Protein AF-A0A494J1B1-F1 (afdb_monomer_lite)

Radius of gyration: 16.74 Å; chains: 1; bounding box: 39×25×45 Å

Sequence (90 aa):
MKIEVGQVISEEDSKVLRDFISKNDIADISMSSGMSISTLRDVAYRRNRVAETNIEGLKKLIERASENASKQERHARKCKNNFKTTLNTI

Organism: NCBI:txid1117645

Structure (mmCIF, N/CA/C/O backbone):
data_AF-A0A494J1B1-F1
#
_entry.id   AF-A0A494J1B1-F1
#
loop_
_atom_site.group_PDB
_atom_site.id
_atom_site.type_symbol
_atom_site.label_atom_id
_atom_site.label_alt_id
_atom_site.label_comp_id
_atom_site.label_asym_id
_atom_site.label_entity_id
_atom_site.label_seq_id
_atom_site.pdbx_PDB_ins_code
_atom_site.Cartn_x
_atom_site.Cartn_y
_atom_site.Cartn_z
_atom_site.occupancy
_atom_site.B_iso_or_equiv
_atom_site.auth_seq_id
_atom_site.auth_comp_id
_atom_site.auth_asym_id
_atom_site.auth_atom_id
_atom_site.pdbx_PDB_model_num
ATOM 1 N N . MET A 1 1 ? 6.408 -11.523 3.652 1.00 77.50 1 MET A N 1
ATOM 2 C CA . MET A 1 1 ? 6.498 -11.424 2.184 1.00 77.50 1 MET A CA 1
ATOM 3 C C . MET A 1 1 ? 7.862 -11.916 1.719 1.00 77.50 1 MET A C 1
ATOM 5 O O . MET A 1 1 ? 8.869 -11.425 2.219 1.00 77.50 1 MET A O 1
ATOM 9 N N . LYS A 1 2 ? 7.904 -12.891 0.803 1.00 82.75 2 LYS A N 1
ATOM 10 C CA . LYS A 1 2 ? 9.132 -13.323 0.115 1.00 82.75 2 LYS A CA 1
ATOM 11 C C . LYS A 1 2 ? 9.027 -12.864 -1.339 1.00 82.75 2 LYS A C 1
ATOM 13 O O . LYS A 1 2 ? 8.066 -13.222 -2.011 1.00 82.75 2 LYS A O 1
ATOM 18 N N . ILE A 1 3 ? 9.969 -12.043 -1.799 1.00 83.88 3 ILE A N 1
ATOM 19 C CA . ILE A 1 3 ? 9.995 -11.526 -3.173 1.00 83.88 3 ILE A CA 1
ATOM 20 C C . ILE A 1 3 ? 11.019 -12.325 -3.973 1.00 83.88 3 ILE A C 1
ATOM 22 O O . ILE A 1 3 ? 12.181 -12.395 -3.578 1.00 83.88 3 ILE A O 1
ATOM 26 N N . GLU A 1 4 ? 10.595 -12.889 -5.102 1.00 89.25 4 GLU A N 1
ATOM 27 C CA . GLU A 1 4 ? 11.471 -13.583 -6.047 1.00 89.25 4 GLU A CA 1
ATOM 28 C C . GLU A 1 4 ? 11.452 -12.854 -7.395 1.00 89.25 4 GLU A C 1
ATOM 30 O O . GLU A 1 4 ? 10.392 -12.619 -7.982 1.00 89.25 4 GLU A O 1
ATOM 35 N N . VAL A 1 5 ? 12.634 -12.475 -7.886 1.00 91.25 5 VAL A N 1
ATOM 36 C CA . VAL A 1 5 ? 12.787 -11.846 -9.203 1.00 91.25 5 VAL A CA 1
ATOM 37 C C . VAL A 1 5 ? 12.368 -12.839 -10.292 1.00 91.25 5 VAL A C 1
ATOM 39 O O . VAL A 1 5 ? 12.649 -14.032 -10.216 1.00 91.25 5 VAL A O 1
ATOM 42 N N . GLY A 1 6 ? 11.663 -12.350 -11.310 1.00 91.44 6 GLY A N 1
ATOM 43 C CA . GLY A 1 6 ? 11.118 -13.154 -12.405 1.00 91.44 6 GLY A CA 1
ATOM 44 C C . GLY A 1 6 ? 9.746 -13.770 -12.118 1.00 91.44 6 GLY A C 1
ATOM 45 O O . GLY A 1 6 ? 9.125 -14.303 -13.045 1.00 91.44 6 GLY A O 1
ATOM 46 N N . GLN A 1 7 ? 9.241 -13.651 -10.887 1.00 93.06 7 GLN A N 1
ATOM 47 C CA . GLN A 1 7 ? 7.905 -14.092 -10.491 1.00 93.06 7 GLN A CA 1
ATOM 48 C C . GLN A 1 7 ? 6.983 -12.908 -10.192 1.00 93.06 7 GLN A C 1
ATOM 50 O O . GLN A 1 7 ? 7.421 -11.782 -9.966 1.00 93.06 7 GLN A O 1
ATOM 55 N N . VAL A 1 8 ? 5.677 -13.157 -10.216 1.00 93.94 8 VAL A N 1
ATOM 56 C CA . VAL A 1 8 ? 4.694 -12.216 -9.666 1.00 93.94 8 VAL A CA 1
ATOM 57 C C . VAL A 1 8 ? 4.632 -12.394 -8.147 1.00 93.94 8 VAL A C 1
ATOM 59 O O . VAL A 1 8 ? 4.790 -13.508 -7.653 1.00 93.94 8 VAL A O 1
ATOM 62 N N . ILE A 1 9 ? 4.376 -11.315 -7.404 1.00 93.62 9 ILE A N 1
ATOM 63 C CA . ILE A 1 9 ? 4.133 -11.387 -5.949 1.00 93.62 9 ILE A CA 1
ATOM 64 C C . ILE A 1 9 ? 2.951 -12.309 -5.646 1.00 93.62 9 ILE A C 1
ATOM 66 O O . ILE A 1 9 ? 2.103 -12.459 -6.515 1.00 93.62 9 ILE A O 1
ATOM 70 N N . SER A 1 10 ? 2.837 -12.894 -4.452 1.00 93.94 10 SER A N 1
ATOM 71 C CA . SER A 1 10 ? 1.705 -13.776 -4.116 1.00 93.94 10 SER A CA 1
ATOM 72 C C . SER A 1 10 ? 0.350 -13.038 -4.135 1.00 93.94 10 SER A C 1
ATOM 74 O O . SER A 1 10 ? 0.297 -11.811 -4.030 1.00 93.94 10 SER A O 1
ATOM 76 N N . GLU A 1 11 ? -0.766 -13.762 -4.304 1.00 94.88 11 GLU A N 1
ATOM 77 C CA . GLU A 1 11 ? -2.112 -13.149 -4.288 1.00 94.88 11 GLU A CA 1
ATOM 78 C C . GLU A 1 11 ? -2.421 -12.524 -2.923 1.00 94.88 11 GLU A C 1
ATOM 80 O O . GLU A 1 11 ? -3.027 -11.457 -2.855 1.00 94.88 11 GLU A O 1
ATOM 85 N N . GLU A 1 12 ? -1.950 -13.157 -1.848 1.00 93.75 12 GLU A N 1
ATOM 86 C CA . GLU A 1 12 ? -2.075 -12.649 -0.486 1.00 93.75 12 GLU A CA 1
ATOM 87 C C . GLU A 1 12 ? -1.309 -11.334 -0.313 1.00 93.75 12 GLU A C 1
ATOM 89 O O . GLU A 1 12 ? -1.899 -10.341 0.107 1.00 93.75 12 GLU A O 1
ATOM 94 N N . ASP A 1 13 ? -0.044 -11.278 -0.742 1.00 93.62 13 ASP A N 1
ATOM 95 C CA . ASP A 1 13 ? 0.750 -10.046 -0.679 1.00 93.62 13 ASP A CA 1
ATOM 96 C C . ASP A 1 13 ? 0.123 -8.935 -1.540 1.00 93.62 13 ASP A C 1
ATOM 98 O O . ASP A 1 13 ? 0.029 -7.785 -1.115 1.00 93.62 13 ASP A O 1
ATOM 102 N N . SER A 1 14 ? -0.371 -9.266 -2.739 1.00 95.31 14 SER A N 1
ATOM 103 C CA . SER A 1 14 ? -1.073 -8.308 -3.604 1.00 95.31 14 SER A CA 1
ATOM 104 C C . SER A 1 14 ? -2.350 -7.776 -2.964 1.00 95.31 14 SER A C 1
ATOM 106 O O . SER A 1 14 ? -2.667 -6.592 -3.085 1.00 95.31 14 SER A O 1
ATOM 108 N N . LYS A 1 15 ? -3.110 -8.631 -2.277 1.00 95.94 15 LYS A N 1
ATOM 109 C CA . LYS A 1 15 ? -4.292 -8.208 -1.528 1.00 95.94 15 LYS A CA 1
ATOM 110 C C . LYS A 1 15 ? -3.907 -7.254 -0.398 1.00 95.94 15 LYS A C 1
ATOM 112 O O . LYS A 1 15 ? -4.455 -6.162 -0.344 1.00 95.94 15 LYS A O 1
ATOM 117 N N . VAL A 1 16 ? -2.910 -7.608 0.413 1.00 94.25 16 VAL A N 1
ATOM 118 C CA . VAL A 1 16 ? -2.417 -6.753 1.505 1.00 94.25 16 VAL A CA 1
ATOM 119 C C . VAL A 1 16 ? -1.961 -5.391 0.977 1.00 94.25 16 VAL A C 1
ATOM 121 O O . VAL A 1 16 ? -2.365 -4.359 1.506 1.00 94.25 16 VAL A O 1
ATOM 124 N N . LEU A 1 17 ? -1.185 -5.352 -0.109 1.00 95.44 17 LEU A N 1
ATOM 125 C CA . LEU A 1 17 ? -0.774 -4.085 -0.721 1.00 95.44 17 LEU A CA 1
ATOM 126 C C . LEU A 1 17 ? -1.984 -3.254 -1.174 1.00 95.44 17 LEU A C 1
ATOM 128 O O . LEU A 1 17 ? -2.014 -2.050 -0.943 1.00 95.44 17 LEU A O 1
ATOM 132 N N . ARG A 1 18 ? -2.998 -3.873 -1.788 1.00 94.19 18 ARG A N 1
ATOM 133 C CA . ARG A 1 18 ? -4.216 -3.169 -2.231 1.00 94.19 18 ARG A CA 1
ATOM 134 C C . ARG A 1 18 ? -5.068 -2.649 -1.073 1.00 94.19 18 ARG A C 1
ATOM 136 O O . ARG A 1 18 ? -5.690 -1.603 -1.231 1.00 94.19 18 ARG A O 1
ATOM 143 N N . ASP A 1 19 ? -5.078 -3.346 0.058 1.00 96.12 19 ASP A N 1
ATOM 144 C CA . ASP A 1 19 ? -5.863 -2.960 1.232 1.00 96.12 19 ASP A CA 1
ATOM 145 C C . ASP A 1 19 ? -5.247 -1.756 1.969 1.00 96.12 19 ASP A C 1
ATOM 147 O O . ASP A 1 19 ? -5.975 -0.963 2.567 1.00 96.12 19 ASP A O 1
ATOM 151 N N . PHE A 1 20 ? -3.921 -1.582 1.897 1.00 96.94 20 PHE A N 1
ATOM 152 C CA . PHE A 1 20 ? -3.202 -0.555 2.665 1.00 96.94 20 PHE A CA 1
ATOM 153 C C . PHE A 1 20 ? -2.531 0.546 1.832 1.00 96.94 20 PHE A C 1
ATOM 155 O O . PHE A 1 20 ? -2.023 1.508 2.409 1.00 96.94 20 PHE A O 1
ATOM 162 N N . ILE A 1 21 ? -2.526 0.462 0.501 1.00 96.38 21 ILE A N 1
ATOM 163 C CA . ILE A 1 21 ? -1.941 1.488 -0.377 1.00 96.38 21 ILE A CA 1
ATOM 164 C C . ILE A 1 21 ? -3.041 2.227 -1.138 1.00 96.38 21 ILE A C 1
ATOM 166 O O . ILE A 1 21 ? -3.838 1.636 -1.865 1.00 96.38 21 ILE A O 1
ATOM 170 N N . SER A 1 22 ? -3.041 3.554 -1.032 1.00 96.06 22 SER A N 1
ATOM 171 C CA . SER A 1 22 ? -3.941 4.427 -1.782 1.00 96.06 22 SER A CA 1
ATOM 172 C C . SER A 1 22 ? -3.369 4.837 -3.146 1.00 96.06 22 SER A C 1
ATOM 174 O O . SER A 1 22 ? -2.184 4.687 -3.444 1.00 96.06 22 SER A O 1
ATOM 176 N N . LYS A 1 23 ? -4.210 5.436 -3.998 1.00 94.94 23 LYS A N 1
ATOM 177 C CA . LYS A 1 23 ? -3.750 6.032 -5.267 1.00 94.94 23 LYS A CA 1
ATOM 178 C C . LYS A 1 23 ? -2.718 7.146 -5.051 1.00 94.94 23 LYS A C 1
ATOM 180 O O . LYS A 1 23 ? -1.819 7.284 -5.876 1.00 94.94 23 LYS A O 1
ATOM 185 N N . ASN A 1 24 ? -2.841 7.899 -3.956 1.00 96.56 24 ASN A N 1
ATOM 186 C CA . ASN A 1 24 ? -1.917 8.979 -3.614 1.00 96.56 24 ASN A CA 1
ATOM 187 C C . ASN A 1 24 ? -0.557 8.417 -3.195 1.00 96.56 24 ASN A C 1
ATOM 189 O O . ASN A 1 24 ? 0.463 8.883 -3.682 1.00 96.56 24 ASN A O 1
ATOM 193 N N . ASP A 1 25 ? -0.545 7.337 -2.410 1.00 96.88 25 ASP A N 1
ATOM 194 C CA . ASP A 1 25 ? 0.695 6.652 -2.034 1.00 96.88 25 ASP A CA 1
ATOM 195 C C . ASP A 1 25 ? 1.494 6.198 -3.262 1.00 96.88 25 ASP A C 1
ATOM 197 O O . ASP A 1 25 ? 2.705 6.390 -3.329 1.00 96.88 25 ASP A O 1
ATOM 201 N N . ILE A 1 26 ? 0.813 5.638 -4.269 1.00 96.31 26 ILE A N 1
ATOM 202 C CA . ILE A 1 26 ? 1.459 5.222 -5.522 1.00 96.31 26 ILE A CA 1
ATOM 203 C C . ILE A 1 26 ? 2.037 6.432 -6.270 1.00 96.31 26 ILE A C 1
ATOM 205 O O . ILE A 1 26 ? 3.122 6.327 -6.841 1.00 96.31 26 ILE A O 1
ATOM 209 N N . ALA A 1 27 ? 1.338 7.570 -6.282 1.00 96.44 27 ALA A N 1
ATOM 210 C CA . ALA A 1 27 ? 1.829 8.792 -6.917 1.00 96.44 27 ALA A CA 1
ATOM 211 C C . ALA A 1 27 ? 3.079 9.340 -6.203 1.00 96.44 27 ALA A C 1
ATOM 213 O O . ALA A 1 27 ? 4.080 9.626 -6.862 1.00 96.44 27 ALA A O 1
ATOM 214 N N . ASP A 1 28 ? 3.072 9.383 -4.870 1.00 96.56 28 ASP A N 1
ATOM 215 C CA . ASP A 1 28 ? 4.220 9.820 -4.066 1.00 96.56 28 ASP A CA 1
ATOM 216 C C . ASP A 1 28 ? 5.439 8.904 -4.267 1.00 96.56 28 ASP A C 1
ATOM 218 O O . ASP A 1 28 ? 6.583 9.350 -4.411 1.00 96.56 28 ASP A O 1
ATOM 222 N N . ILE A 1 29 ? 5.206 7.588 -4.296 1.00 96.06 29 ILE A N 1
ATOM 223 C CA . ILE A 1 29 ? 6.263 6.604 -4.543 1.00 96.06 29 ILE A CA 1
ATOM 224 C C . ILE A 1 29 ? 6.791 6.756 -5.967 1.00 96.06 29 ILE A C 1
ATOM 226 O O . ILE A 1 29 ? 8.002 6.713 -6.163 1.00 96.06 29 ILE A O 1
ATOM 230 N N . SER A 1 30 ? 5.928 6.986 -6.957 1.00 96.06 30 SER A N 1
ATOM 231 C CA . SER A 1 30 ? 6.340 7.239 -8.342 1.00 96.06 30 SER A CA 1
ATOM 232 C C . SER A 1 30 ? 7.300 8.429 -8.430 1.00 96.06 30 SER A C 1
ATOM 234 O O . SER A 1 30 ? 8.386 8.297 -8.997 1.00 96.06 30 SER A O 1
ATOM 236 N N . MET A 1 31 ? 6.969 9.543 -7.769 1.00 93.75 31 MET A N 1
ATOM 237 C CA . MET A 1 31 ? 7.827 10.731 -7.719 1.00 93.75 31 MET A CA 1
ATOM 238 C C . MET A 1 31 ? 9.185 10.471 -7.055 1.00 93.75 31 MET A C 1
ATOM 240 O O 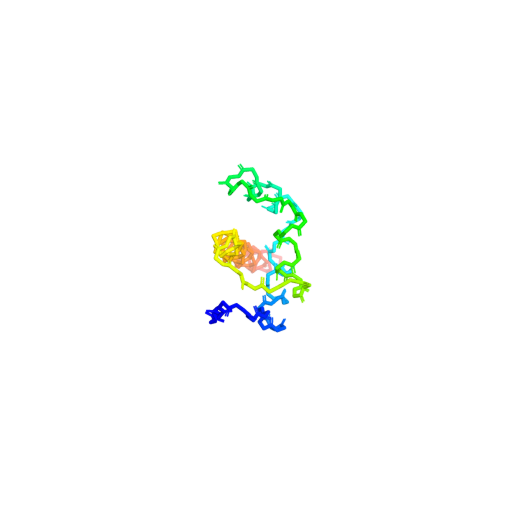. M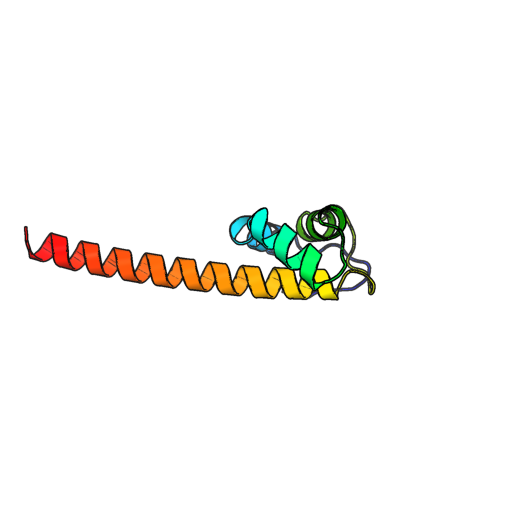ET A 1 31 ? 10.199 10.995 -7.504 1.00 93.75 31 MET A O 1
ATOM 244 N N . SER A 1 32 ? 9.219 9.662 -5.994 1.00 90.38 32 SER A N 1
ATOM 245 C CA . SER A 1 32 ? 10.445 9.410 -5.218 1.00 90.38 32 SER A CA 1
ATOM 246 C C . SER A 1 32 ? 11.279 8.218 -5.699 1.00 90.38 32 SER A C 1
ATOM 248 O O . SER A 1 32 ? 12.412 8.041 -5.255 1.00 90.38 32 SER A O 1
ATOM 250 N N . SER A 1 33 ? 10.734 7.347 -6.549 1.00 88.00 33 SER A N 1
ATOM 251 C CA . SER A 1 33 ? 11.416 6.147 -7.063 1.00 88.00 33 SER A CA 1
ATOM 252 C C . SER A 1 33 ? 11.840 6.265 -8.525 1.00 88.00 33 SER A C 1
ATOM 254 O O . SER A 1 33 ? 12.598 5.424 -8.993 1.00 88.00 33 SER A O 1
ATOM 256 N N . GLY A 1 34 ? 11.334 7.263 -9.259 1.00 88.19 34 GLY A N 1
ATOM 257 C CA . GLY A 1 34 ? 11.524 7.365 -10.710 1.00 88.19 34 GLY A CA 1
ATOM 258 C C . GLY A 1 34 ? 10.737 6.316 -11.507 1.00 88.19 34 GLY A C 1
ATOM 259 O O . GLY A 1 34 ? 10.826 6.279 -12.732 1.00 88.19 34 GLY A O 1
ATOM 260 N N . MET A 1 35 ? 9.949 5.467 -10.838 1.00 93.50 35 MET A N 1
ATOM 261 C CA . MET A 1 35 ? 9.090 4.478 -11.483 1.00 93.50 35 MET A CA 1
ATOM 262 C C . MET A 1 35 ? 7.774 5.107 -11.917 1.00 93.50 35 MET A C 1
ATOM 264 O O . MET A 1 35 ? 7.207 5.922 -11.192 1.00 93.50 35 MET A O 1
ATOM 268 N N . SER A 1 36 ? 7.216 4.683 -13.051 1.00 95.75 36 SER A N 1
ATOM 269 C CA . SER A 1 36 ? 5.880 5.133 -13.443 1.00 95.75 36 SER A CA 1
ATOM 270 C C . SER A 1 36 ? 4.797 4.571 -12.515 1.00 95.75 36 SER A C 1
ATOM 272 O O . SER A 1 36 ? 4.872 3.432 -12.046 1.00 95.75 36 SER A O 1
ATOM 274 N N . ILE A 1 37 ? 3.726 5.346 -12.323 1.00 96.25 37 ILE A N 1
ATOM 275 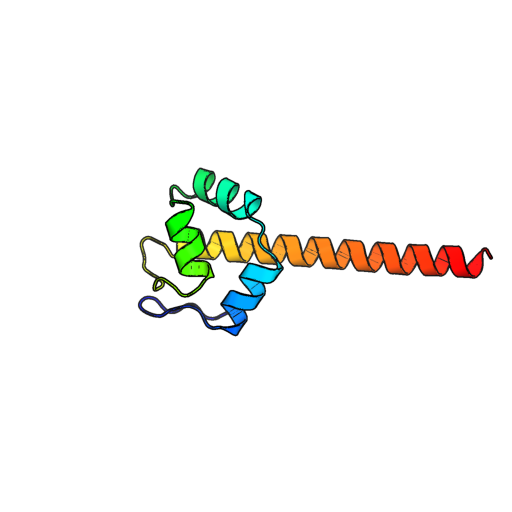C CA . ILE A 1 37 ? 2.517 4.916 -11.602 1.00 96.25 37 ILE A CA 1
ATOM 276 C C . ILE A 1 37 ? 1.977 3.587 -12.156 1.00 96.25 37 ILE A C 1
ATOM 278 O O . ILE A 1 37 ? 1.528 2.737 -11.388 1.00 96.25 37 ILE A O 1
ATOM 282 N N . SER A 1 38 ? 2.005 3.401 -13.483 1.00 95.50 38 SER A N 1
ATOM 283 C CA . SER A 1 38 ? 1.565 2.156 -14.121 1.00 95.50 38 SER A CA 1
ATOM 284 C C . SER A 1 38 ? 2.434 0.975 -13.711 1.00 95.50 38 SER A C 1
ATOM 286 O O . SER A 1 38 ? 1.889 -0.028 -13.273 1.00 95.50 38 SER A O 1
ATOM 288 N N . THR A 1 39 ? 3.761 1.119 -13.743 1.00 95.25 39 THR A N 1
ATOM 289 C CA . THR A 1 39 ? 4.695 0.054 -13.353 1.00 95.25 39 THR A CA 1
ATOM 290 C C . THR A 1 39 ? 4.480 -0.374 -11.905 1.00 95.25 39 THR A C 1
ATOM 292 O O . THR A 1 39 ? 4.343 -1.563 -11.629 1.00 95.25 39 THR A O 1
ATOM 295 N N . LEU A 1 40 ? 4.382 0.590 -10.982 1.00 95.88 40 LEU A N 1
ATOM 296 C CA . LEU A 1 40 ? 4.129 0.316 -9.563 1.00 95.88 40 LEU A CA 1
ATOM 297 C C . LEU A 1 40 ? 2.803 -0.425 -9.358 1.00 95.88 40 LEU A C 1
ATOM 299 O O . LEU A 1 40 ? 2.734 -1.404 -8.614 1.00 95.88 40 LEU A O 1
ATOM 303 N N . ARG A 1 41 ? 1.751 0.014 -10.057 1.00 95.31 41 ARG A N 1
ATOM 304 C CA . ARG A 1 41 ? 0.444 -0.641 -10.019 1.00 95.31 41 ARG A CA 1
ATOM 305 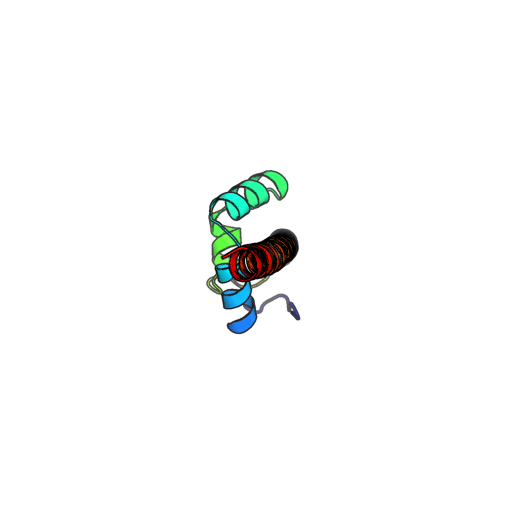C C . ARG A 1 41 ? 0.509 -2.044 -10.607 1.00 95.31 41 ARG A C 1
ATOM 307 O O . ARG A 1 41 ? -0.026 -2.967 -10.012 1.00 95.31 41 ARG A O 1
ATOM 314 N N . ASP A 1 42 ? 1.154 -2.231 -11.745 1.00 94.94 42 ASP A N 1
ATOM 315 C CA . ASP A 1 42 ? 1.172 -3.526 -12.415 1.00 94.94 42 ASP A CA 1
ATOM 316 C C . ASP A 1 42 ? 1.921 -4.576 -11.588 1.00 94.94 42 ASP A C 1
ATOM 318 O O . ASP A 1 42 ? 1.471 -5.719 -11.513 1.00 94.94 42 ASP A O 1
ATOM 322 N N . VAL A 1 43 ? 2.985 -4.190 -10.880 1.00 93.88 43 VAL A N 1
ATOM 323 C CA . VAL A 1 43 ? 3.660 -5.078 -9.921 1.00 93.88 43 VAL A CA 1
ATOM 324 C C . VAL A 1 43 ? 2.763 -5.368 -8.710 1.00 93.88 43 VAL A C 1
ATOM 326 O O . VAL A 1 43 ? 2.546 -6.533 -8.378 1.00 93.88 43 VAL A O 1
ATOM 329 N N . ALA A 1 44 ? 2.170 -4.343 -8.085 1.00 93.69 44 ALA A N 1
ATOM 330 C CA . ALA A 1 44 ? 1.293 -4.519 -6.920 1.00 93.69 44 ALA A CA 1
ATOM 331 C C . ALA A 1 44 ? 0.025 -5.344 -7.222 1.00 93.69 44 ALA A C 1
ATOM 333 O O . ALA A 1 44 ? -0.502 -6.025 -6.344 1.00 93.69 44 ALA A O 1
ATOM 334 N N . TYR A 1 45 ? -0.467 -5.304 -8.462 1.00 94.06 45 TYR A N 1
ATOM 335 C CA . TYR A 1 45 ? -1.678 -5.998 -8.915 1.00 94.06 45 TYR A CA 1
ATOM 336 C C . TYR A 1 45 ? -1.371 -7.308 -9.655 1.00 94.06 45 TYR A C 1
ATOM 338 O O . TYR A 1 45 ? -2.261 -7.843 -10.317 1.00 94.06 45 TYR A O 1
ATOM 346 N N . ARG A 1 46 ? -0.133 -7.824 -9.578 1.00 93.62 46 ARG A N 1
ATOM 347 C CA . ARG A 1 46 ? 0.281 -9.093 -10.216 1.00 93.62 46 ARG A CA 1
ATOM 348 C C . ARG A 1 46 ? 0.117 -9.117 -11.742 1.00 93.62 46 ARG A C 1
ATOM 350 O O . ARG A 1 46 ? 0.035 -10.183 -12.344 1.00 93.62 46 ARG A O 1
ATOM 357 N N . ARG A 1 47 ? 0.086 -7.949 -12.385 1.00 93.19 47 ARG A N 1
ATOM 358 C CA . ARG A 1 47 ? 0.045 -7.799 -13.851 1.00 93.19 47 ARG A CA 1
ATOM 359 C C . ARG A 1 47 ? 1.435 -7.802 -14.474 1.00 93.19 47 ARG A C 1
ATOM 361 O O . ARG A 1 47 ? 1.561 -8.038 -15.670 1.00 93.19 47 ARG A O 1
ATOM 368 N N . ASN A 1 48 ? 2.466 -7.555 -13.671 1.00 92.31 48 ASN A N 1
ATOM 369 C CA . ASN A 1 48 ? 3.856 -7.630 -14.087 1.00 92.31 48 ASN A CA 1
ATOM 370 C C . ASN A 1 48 ? 4.691 -8.420 -13.073 1.00 92.31 48 ASN A C 1
ATOM 372 O O . ASN A 1 48 ? 4.363 -8.490 -11.886 1.00 92.31 48 ASN A O 1
ATOM 376 N N . ARG A 1 49 ? 5.774 -9.026 -13.559 1.00 93.62 49 ARG A N 1
ATOM 377 C CA . ARG A 1 49 ? 6.742 -9.753 -12.737 1.00 93.62 49 ARG A CA 1
ATOM 378 C C . ARG A 1 49 ? 7.638 -8.768 -11.996 1.00 93.62 49 ARG A C 1
ATOM 380 O O . ARG A 1 49 ? 7.894 -7.656 -12.465 1.00 93.62 49 ARG A O 1
ATOM 387 N N . VAL A 1 50 ? 8.156 -9.207 -10.859 1.00 93.06 50 VAL A N 1
ATOM 388 C CA . VAL A 1 50 ? 9.227 -8.500 -10.170 1.00 93.06 50 VAL A CA 1
ATOM 389 C C . VAL A 1 50 ? 10.489 -8.597 -11.020 1.00 93.06 50 VAL A C 1
ATOM 391 O O . VAL A 1 50 ? 10.877 -9.678 -11.457 1.00 93.06 50 VAL A O 1
ATOM 394 N N . ALA A 1 51 ? 11.115 -7.459 -11.271 1.00 93.06 51 ALA A N 1
ATOM 395 C CA . ALA A 1 51 ? 12.343 -7.314 -12.032 1.00 93.06 51 ALA A CA 1
ATOM 396 C C . ALA A 1 51 ? 13.305 -6.415 -11.253 1.00 93.06 51 ALA A C 1
ATOM 398 O O . ALA A 1 51 ? 12.870 -5.589 -10.453 1.00 93.06 51 ALA A O 1
ATOM 399 N N . GLU A 1 52 ? 14.600 -6.509 -11.538 1.00 91.19 52 GLU A N 1
ATOM 400 C CA . GLU A 1 52 ? 15.620 -5.634 -10.935 1.00 91.19 52 GLU A CA 1
ATOM 401 C C . GLU A 1 52 ? 15.283 -4.146 -11.102 1.00 91.19 52 GLU A C 1
ATOM 403 O O . GLU A 1 52 ? 15.486 -3.336 -10.204 1.00 91.19 52 GLU A O 1
ATOM 408 N N . THR A 1 53 ? 14.675 -3.787 -12.233 1.00 90.94 53 THR A N 1
ATOM 409 C CA . THR A 1 53 ? 14.269 -2.409 -12.517 1.00 90.94 53 THR A CA 1
ATOM 410 C C . THR A 1 53 ? 13.105 -1.930 -11.657 1.00 90.94 53 THR A C 1
ATOM 412 O O . THR A 1 53 ? 12.952 -0.724 -11.504 1.00 90.94 53 THR A O 1
ATOM 415 N N . ASN A 1 54 ? 12.282 -2.833 -11.107 1.00 92.06 54 ASN A N 1
ATOM 416 C CA . ASN A 1 54 ? 11.083 -2.491 -10.337 1.00 92.06 54 ASN A CA 1
ATOM 417 C C . ASN A 1 54 ? 11.104 -2.910 -8.865 1.00 92.06 54 ASN A C 1
ATOM 419 O O . ASN A 1 54 ? 10.197 -2.544 -8.111 1.00 92.06 54 ASN A O 1
ATOM 423 N N . ILE A 1 55 ? 12.155 -3.612 -8.441 1.00 92.06 55 ILE A N 1
ATOM 424 C CA . ILE A 1 55 ? 12.278 -4.131 -7.081 1.00 92.06 55 ILE A CA 1
ATOM 425 C C . ILE A 1 55 ? 12.284 -3.009 -6.042 1.00 92.06 55 ILE A C 1
ATOM 427 O O . ILE A 1 55 ? 11.676 -3.143 -4.983 1.00 92.06 55 ILE A O 1
ATOM 431 N N . GLU A 1 56 ? 12.904 -1.875 -6.363 1.00 92.31 56 GLU A N 1
ATOM 432 C CA . GLU A 1 56 ? 12.983 -0.736 -5.453 1.00 92.31 56 GLU A CA 1
ATOM 433 C C . GLU A 1 56 ? 11.622 -0.053 -5.276 1.00 92.31 56 GLU A C 1
ATOM 435 O O . GLU A 1 56 ? 11.226 0.282 -4.161 1.00 92.31 56 GLU A O 1
ATOM 440 N N . GLY A 1 57 ? 10.844 0.068 -6.355 1.00 93.81 57 GLY A N 1
ATOM 441 C CA . GLY A 1 57 ? 9.465 0.542 -6.272 1.00 93.81 57 GLY A CA 1
ATOM 442 C C . GLY A 1 57 ? 8.586 -0.381 -5.429 1.00 93.81 57 GLY A C 1
ATOM 443 O O . GLY A 1 57 ? 7.798 0.093 -4.611 1.00 93.81 57 GLY A O 1
ATOM 444 N N . LEU A 1 58 ? 8.756 -1.699 -5.573 1.00 94.19 58 LEU A N 1
ATOM 445 C CA . LEU A 1 58 ? 8.033 -2.684 -4.770 1.00 94.19 58 LEU A CA 1
ATOM 446 C C . LEU A 1 58 ? 8.394 -2.608 -3.279 1.00 94.19 58 LEU A C 1
ATOM 448 O O . LEU A 1 58 ? 7.494 -2.662 -2.443 1.00 94.19 58 LEU A O 1
ATOM 452 N N . LYS A 1 59 ? 9.674 -2.432 -2.928 1.00 94.19 59 LYS A N 1
ATOM 45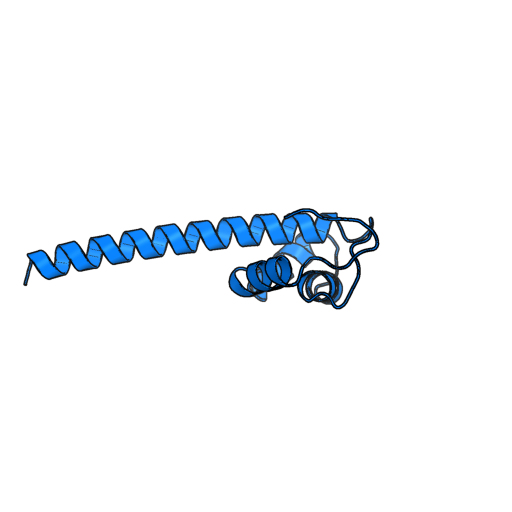3 C CA . LYS A 1 59 ? 10.085 -2.231 -1.527 1.00 94.19 59 LYS A CA 1
ATOM 454 C C . LYS A 1 59 ? 9.402 -1.012 -0.913 1.00 94.19 59 LYS A C 1
ATOM 456 O O . LYS A 1 59 ? 8.782 -1.138 0.139 1.00 94.19 59 LYS A O 1
ATOM 461 N N . LYS A 1 60 ? 9.412 0.126 -1.614 1.00 95.88 60 LYS A N 1
ATOM 462 C CA . LYS A 1 60 ? 8.745 1.353 -1.146 1.00 95.88 60 LYS A CA 1
ATOM 463 C C . LYS A 1 60 ? 7.233 1.182 -0.987 1.00 95.88 60 LYS A C 1
ATOM 465 O O . LYS A 1 60 ? 6.647 1.728 -0.056 1.00 95.88 60 LYS A O 1
ATOM 470 N N . LEU A 1 61 ? 6.590 0.409 -1.868 1.00 95.75 61 LEU A N 1
ATOM 471 C CA . LEU A 1 61 ? 5.175 0.052 -1.717 1.00 95.75 61 LEU A CA 1
ATOM 472 C C . LEU A 1 61 ? 4.939 -0.738 -0.422 1.00 95.75 61 LEU A C 1
ATOM 474 O O . LEU A 1 61 ? 4.020 -0.416 0.325 1.00 95.75 61 LEU A O 1
ATOM 478 N N . ILE A 1 62 ? 5.780 -1.730 -0.127 1.00 95.62 62 ILE A N 1
ATOM 479 C CA . ILE A 1 62 ? 5.665 -2.553 1.088 1.00 95.62 62 ILE A CA 1
ATOM 480 C C . ILE A 1 62 ? 5.877 -1.717 2.349 1.00 95.62 62 ILE A C 1
ATOM 482 O O . ILE A 1 62 ? 5.097 -1.829 3.295 1.00 95.62 62 ILE A O 1
ATOM 486 N N . GLU A 1 63 ? 6.895 -0.858 2.356 1.00 95.81 63 GLU A N 1
ATOM 487 C CA . GLU A 1 63 ? 7.157 0.067 3.462 1.00 95.81 63 GLU A CA 1
ATOM 488 C C . GLU A 1 63 ? 5.942 0.962 3.718 1.00 95.81 63 GLU A C 1
ATOM 490 O O . GLU A 1 63 ? 5.422 1.003 4.835 1.00 95.81 63 GLU A O 1
ATOM 495 N N . ARG A 1 64 ? 5.404 1.590 2.666 1.00 97.25 64 ARG A N 1
ATOM 496 C CA . ARG A 1 64 ? 4.225 2.454 2.783 1.00 97.25 64 ARG A CA 1
ATOM 497 C C . ARG A 1 64 ? 2.978 1.698 3.243 1.00 97.25 64 ARG A C 1
ATOM 499 O O . ARG A 1 64 ? 2.228 2.213 4.072 1.00 97.25 64 ARG A O 1
ATOM 506 N N . ALA A 1 65 ? 2.751 0.483 2.744 1.00 96.75 65 ALA A N 1
ATOM 507 C CA . ALA A 1 65 ? 1.649 -0.365 3.195 1.00 96.75 65 ALA A CA 1
ATOM 508 C C . ALA A 1 65 ? 1.759 -0.679 4.694 1.00 96.75 65 ALA A C 1
ATOM 510 O O . ALA A 1 65 ? 0.775 -0.567 5.422 1.00 96.75 65 ALA A O 1
ATOM 511 N N . SER A 1 66 ? 2.963 -1.015 5.164 1.00 96.88 66 SER A N 1
ATOM 512 C CA . SER A 1 66 ? 3.242 -1.291 6.577 1.00 96.88 66 SER A CA 1
ATOM 513 C C . SER A 1 66 ? 2.984 -0.067 7.467 1.00 96.88 66 SER A C 1
ATOM 515 O O . SER A 1 66 ? 2.331 -0.161 8.514 1.00 96.88 66 SER A O 1
ATOM 517 N N . GLU A 1 67 ? 3.419 1.116 7.025 1.00 97.50 67 GLU A N 1
ATOM 518 C CA . GLU A 1 67 ? 3.143 2.380 7.713 1.00 97.50 67 GLU A CA 1
ATOM 519 C C . GLU A 1 67 ? 1.640 2.672 7.797 1.00 97.50 67 GLU A C 1
ATOM 521 O O . GLU A 1 67 ? 1.133 3.063 8.852 1.00 97.50 67 GLU A O 1
ATOM 526 N N . ASN A 1 68 ? 0.913 2.480 6.696 1.00 97.94 68 ASN A N 1
ATOM 527 C CA . ASN A 1 68 ? -0.525 2.722 6.639 1.00 97.94 68 ASN A CA 1
ATOM 528 C C . ASN A 1 68 ? -1.304 1.731 7.515 1.00 97.94 68 ASN A C 1
ATOM 530 O O . ASN A 1 68 ? -2.184 2.154 8.269 1.00 97.94 68 ASN A O 1
ATOM 534 N N . ALA A 1 69 ? -0.923 0.451 7.514 1.00 97.31 69 ALA A N 1
ATOM 535 C CA . ALA A 1 69 ? -1.474 -0.552 8.423 1.00 97.31 69 ALA A CA 1
ATOM 536 C C . ALA A 1 69 ? -1.260 -0.159 9.896 1.00 97.31 69 ALA A C 1
ATOM 538 O O . ALA A 1 69 ? -2.202 -0.167 10.691 1.00 97.31 69 ALA A O 1
ATOM 539 N N . SER A 1 70 ? -0.053 0.294 10.246 1.00 97.44 70 SER A N 1
ATOM 540 C CA . SER A 1 70 ? 0.275 0.762 11.601 1.00 97.44 70 SER A CA 1
ATOM 541 C C . SER A 1 70 ? -0.549 1.992 12.009 1.00 97.44 70 SER A C 1
ATOM 543 O O . SER A 1 70 ? -1.040 2.088 13.139 1.00 97.44 70 SER A O 1
ATOM 545 N N . LYS A 1 71 ? -0.758 2.943 11.086 1.00 97.62 71 LYS A N 1
ATOM 546 C CA . LYS A 1 71 ? -1.624 4.113 11.318 1.00 97.62 71 LYS A CA 1
ATOM 547 C C . LYS A 1 71 ? -3.072 3.692 11.566 1.00 97.62 71 LYS A C 1
ATOM 549 O O . LYS A 1 71 ? -3.695 4.197 12.503 1.00 97.62 71 LYS A O 1
ATOM 554 N N . GLN A 1 72 ? -3.595 2.764 10.766 1.00 97.00 72 GLN A N 1
ATOM 555 C CA . GLN A 1 72 ? -4.955 2.253 10.917 1.00 97.00 72 GLN A CA 1
ATOM 556 C C . GLN A 1 72 ? -5.135 1.504 12.241 1.00 97.00 72 GLN A C 1
ATOM 558 O O . GLN A 1 72 ? -6.125 1.729 12.938 1.00 97.00 72 GLN A O 1
ATOM 563 N N . GLU A 1 73 ? -4.162 0.685 12.641 1.00 97.38 73 GLU A N 1
ATOM 564 C CA . GLU A 1 73 ? -4.175 0.005 13.936 1.00 97.38 73 GLU A CA 1
ATOM 565 C C . GLU A 1 73 ? -4.223 1.014 15.093 1.00 97.38 73 GLU A C 1
ATOM 567 O O . GLU A 1 73 ? -5.069 0.920 15.989 1.00 97.38 73 GLU A O 1
ATOM 572 N N . ARG A 1 74 ? -3.349 2.028 15.062 1.00 97.44 74 ARG A N 1
ATOM 573 C CA . ARG A 1 74 ? -3.323 3.088 16.077 1.00 97.44 74 ARG A CA 1
ATOM 574 C C . ARG A 1 74 ? -4.655 3.834 16.144 1.00 97.44 74 ARG A C 1
ATOM 576 O O . ARG A 1 74 ? -5.141 4.113 17.242 1.00 97.44 74 ARG A O 1
ATOM 583 N N . HIS A 1 75 ? -5.249 4.141 14.992 1.00 96.94 75 HIS A N 1
ATOM 584 C CA . HIS A 1 75 ? -6.560 4.775 14.913 1.00 96.94 75 HIS A CA 1
ATOM 585 C C . HIS A 1 75 ? -7.646 3.893 15.543 1.00 96.94 75 HIS A C 1
ATOM 587 O O . HIS A 1 75 ? -8.371 4.355 16.423 1.00 96.94 75 HIS A O 1
ATOM 593 N N . ALA A 1 76 ? -7.699 2.607 15.187 1.00 97.38 76 ALA A N 1
ATOM 594 C CA . ALA A 1 76 ? -8.656 1.656 15.746 1.00 97.38 76 ALA A CA 1
ATOM 595 C C . ALA A 1 76 ? -8.523 1.523 17.274 1.00 97.38 76 ALA A C 1
ATOM 597 O O . ALA A 1 76 ? -9.526 1.554 17.992 1.00 97.38 76 ALA A O 1
ATOM 598 N N . ARG A 1 77 ? -7.289 1.455 17.796 1.00 97.19 77 ARG A N 1
ATOM 599 C CA . ARG A 1 77 ? -7.018 1.455 19.246 1.00 97.19 77 ARG A CA 1
ATOM 600 C C . ARG A 1 77 ? -7.544 2.727 19.920 1.00 97.19 77 ARG A C 1
ATOM 602 O O . ARG A 1 77 ? -8.184 2.639 20.968 1.00 97.19 77 ARG A O 1
ATOM 609 N N . LYS A 1 78 ? -7.327 3.899 19.311 1.00 97.00 78 LYS A N 1
ATOM 610 C CA . LYS A 1 78 ? -7.839 5.183 19.819 1.00 97.00 78 LYS A CA 1
ATOM 611 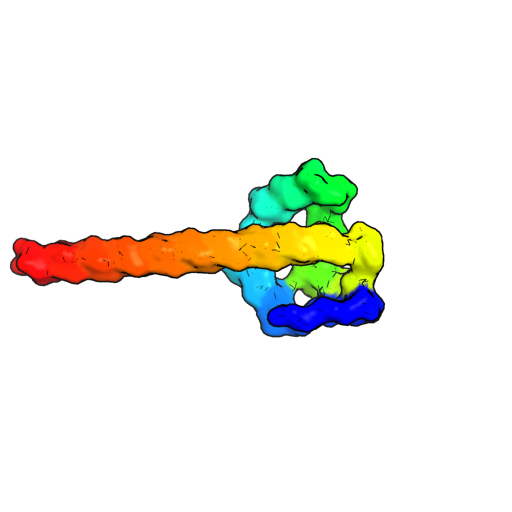C C . LYS A 1 78 ? -9.371 5.208 19.840 1.00 97.00 78 LYS A C 1
ATOM 613 O O . LYS A 1 78 ? -9.947 5.554 20.865 1.00 97.00 78 LYS A O 1
ATOM 618 N N . CYS A 1 79 ? -10.027 4.779 18.761 1.00 96.38 79 CYS A N 1
ATOM 619 C CA . CYS A 1 79 ? -11.487 4.680 18.695 1.00 96.38 79 CYS A CA 1
ATOM 620 C C . CYS A 1 79 ? -12.049 3.752 19.777 1.00 96.38 79 CYS A C 1
ATOM 622 O O . CYS A 1 79 ? -12.974 4.135 20.487 1.00 96.38 79 CYS A O 1
ATOM 624 N N . LYS A 1 80 ? -11.451 2.567 19.966 1.00 96.75 80 LYS A N 1
ATOM 625 C CA . LYS A 1 80 ? -11.851 1.620 21.018 1.00 96.75 80 LYS A CA 1
ATOM 626 C C . LYS A 1 80 ? -11.788 2.252 22.410 1.00 96.75 80 LYS A C 1
ATOM 628 O O . LYS A 1 80 ? -12.701 2.054 23.207 1.00 96.75 80 LYS A O 1
ATOM 633 N N . ASN A 1 81 ? -10.728 3.003 22.702 1.00 95.31 81 ASN A N 1
ATOM 634 C CA . ASN A 1 81 ? -10.588 3.692 23.984 1.00 95.31 81 ASN A CA 1
ATOM 635 C C . ASN A 1 81 ? -11.631 4.803 24.143 1.00 95.31 81 ASN A C 1
ATOM 637 O O . ASN A 1 81 ? -12.264 4.877 25.191 1.00 95.31 81 ASN A O 1
ATOM 641 N N . ASN A 1 82 ? -11.871 5.598 23.097 1.00 95.31 82 ASN A N 1
ATOM 642 C CA . ASN A 1 82 ? -12.902 6.635 23.117 1.00 95.31 82 ASN A CA 1
ATOM 643 C C . ASN A 1 82 ? -14.291 6.043 23.396 1.00 95.31 82 ASN A C 1
ATOM 645 O O . ASN A 1 82 ? -14.987 6.538 24.273 1.00 95.31 82 ASN A O 1
ATOM 649 N N . PHE A 1 83 ? -14.666 4.953 22.717 1.00 95.69 83 PHE A N 1
ATOM 650 C CA . PHE A 1 83 ? -15.954 4.291 22.945 1.00 95.69 83 PHE A CA 1
ATOM 651 C C . PHE A 1 83 ? -16.097 3.764 24.371 1.00 95.69 83 PHE A C 1
ATOM 653 O O . PHE A 1 83 ? -17.156 3.929 24.964 1.00 95.69 83 PHE A O 1
ATOM 660 N N . LYS A 1 84 ? -15.038 3.183 24.951 1.00 95.12 84 LYS A N 1
ATOM 661 C CA . LYS A 1 84 ? -15.051 2.767 26.361 1.00 95.12 84 LYS A CA 1
ATOM 662 C C . LYS A 1 84 ? -15.295 3.945 27.302 1.00 95.12 84 LYS A C 1
ATOM 664 O O . LYS A 1 84 ? -16.108 3.827 28.208 1.00 95.12 84 LYS A O 1
ATOM 669 N N . THR A 1 85 ? -14.621 5.074 27.082 1.00 93.56 85 THR A N 1
ATOM 670 C CA . THR A 1 85 ? -14.831 6.282 27.892 1.00 93.56 85 THR A CA 1
ATOM 671 C C . THR A 1 85 ? -16.264 6.789 27.763 1.00 93.56 85 THR A C 1
ATOM 673 O O . THR A 1 85 ? -16.896 7.065 28.777 1.00 93.56 85 THR A O 1
ATOM 676 N N . THR A 1 86 ? -16.801 6.861 26.540 1.00 94.12 86 THR A N 1
ATOM 677 C CA . THR A 1 86 ? -18.186 7.286 26.302 1.00 94.12 86 THR A CA 1
ATOM 678 C C . THR A 1 86 ? -19.185 6.359 26.990 1.00 94.12 86 THR A C 1
ATOM 680 O O . THR A 1 86 ? -20.056 6.854 27.690 1.00 94.12 86 THR A O 1
ATOM 683 N N . LEU A 1 87 ? -19.023 5.038 26.859 1.00 92.12 87 LEU A N 1
ATOM 684 C CA . LEU A 1 87 ? -19.887 4.041 27.505 1.00 92.12 87 LEU A CA 1
ATOM 685 C C . LEU A 1 87 ? -19.847 4.095 29.037 1.00 92.12 87 LEU A C 1
ATOM 687 O O . LEU A 1 87 ? -20.829 3.739 29.663 1.00 92.12 87 LEU A O 1
ATOM 691 N N . ASN A 1 88 ? -18.732 4.520 29.635 1.00 88.69 88 ASN A N 1
ATOM 692 C CA . ASN A 1 88 ? -18.628 4.700 31.087 1.00 88.69 88 ASN A CA 1
ATOM 693 C C . ASN A 1 88 ? -19.205 6.042 31.573 1.00 88.69 88 ASN A C 1
ATOM 695 O O . ASN A 1 88 ? -19.301 6.255 32.778 1.00 88.69 88 ASN A O 1
ATOM 699 N N . THR A 1 89 ? -19.477 6.975 30.655 1.00 89.00 89 THR A N 1
ATOM 700 C CA . THR A 1 89 ? -19.972 8.326 30.970 1.00 89.00 89 THR A CA 1
ATOM 701 C C . THR A 1 89 ? -21.490 8.437 30.808 1.00 89.00 89 THR A C 1
ATOM 703 O O . THR A 1 89 ? -22.094 9.309 31.429 1.00 89.00 89 THR A O 1
ATOM 706 N N . ILE A 1 90 ? -22.089 7.589 29.967 1.00 84.56 90 ILE A N 1
ATOM 707 C CA . ILE A 1 90 ? -23.546 7.452 29.809 1.00 84.56 90 ILE A CA 1
ATOM 708 C C . ILE A 1 90 ? -24.093 6.397 30.767 1.00 84.56 90 ILE A C 1
ATOM 710 O O . ILE A 1 90 ? -25.247 6.579 31.205 1.00 84.56 90 ILE A O 1
#

Foldseek 3Di:
DDADAPAADDPVQLVLLVVQDDLVLLVVLCVVLVNDSVLLNCRSNRVDGHHPSCVSSVVSSVVSSVVSVVVVVVVVVVVVVVVVVVVVVD

pLDDT: mean 94.07, std 3.48, range [77.5, 97.94]

Secondary structure (DSSP, 8-state):
----TTSPPPHHHHHHHHHH--HHHHHHHHHHHS--HHHHHHHHTTSS---TTTHHHHHHHHHHHHHHHHHHHHHHHHHHHHHHHHHHH-